Protein AF-A0A8T4LWP4-F1 (afdb_monomer)

Radius of gyration: 16.5 Å; Cα contacts (8 Å, |Δi|>4): 249; chains: 1; bounding box: 46×39×42 Å

Nearest PDB structures (foldseek):
  3b55-assembly1_A  TM=4.434E-01  e=1.994E-02  Bacillus cereus ATCC 14579
  7t85-assembly1_A  TM=3.001E-01  e=2.027E+00  Escherichia coli str. K-12 substr. MG1655
  3nxs-assembly1_A-2  TM=3.191E-01  e=4.107E+00  Mycolicibacterium smegmatis MC2 155

Mean predicted aligned error: 7.92 Å

pLDDT: mean 80.03, std 15.28, range [30.83, 98.31]

Sequence (169 aa):
MAKDENFNMCLEIPEEFQNLEPDKILSHAKEADTSGLISKEYIKLLKDIPRNIKVFFIAPNFIKNQEDVENGLANNILKILDDKKTFVILGNIHASKTPINLGNFKIITAGTILNQELKNKLFSINISPKKGKFYNFGVKEIKDSDDINFNKGFDYVLRIDRVSPCSLL

Structure (mmCIF, N/CA/C/O backbone):
data_AF-A0A8T4LWP4-F1
#
_entry.id   AF-A0A8T4LWP4-F1
#
loop_
_atom_site.group_PDB
_atom_site.id
_atom_site.type_symbol
_atom_site.label_atom_id
_atom_site.label_alt_id
_atom_site.label_comp_id
_atom_site.label_asym_id
_atom_site.label_entity_id
_atom_site.label_seq_id
_atom_site.pdbx_PDB_ins_code
_atom_site.Cartn_x
_atom_site.Cartn_y
_atom_site.Cartn_z
_atom_site.occupancy
_atom_site.B_iso_or_equiv
_atom_site.auth_seq_id
_atom_site.auth_comp_id
_atom_site.auth_asym_id
_atom_site.auth_atom_id
_atom_site.pdbx_PDB_model_num
ATOM 1 N N . MET A 1 1 ? -24.162 -1.259 0.513 1.00 48.50 1 MET A N 1
ATOM 2 C CA . MET A 1 1 ? -23.487 -1.937 1.639 1.00 48.50 1 MET A CA 1
ATOM 3 C C . MET A 1 1 ? -22.163 -1.266 1.979 1.00 48.50 1 MET A C 1
ATOM 5 O O . MET A 1 1 ? -22.160 -0.564 2.969 1.00 48.50 1 MET A O 1
ATOM 9 N N . ALA A 1 2 ? -21.084 -1.339 1.183 1.00 54.34 2 ALA A N 1
ATOM 10 C CA . ALA A 1 2 ? -19.828 -0.648 1.557 1.00 54.34 2 ALA A CA 1
ATOM 11 C C . ALA A 1 2 ? -19.902 0.899 1.544 1.00 54.34 2 ALA A C 1
ATOM 13 O O . ALA A 1 2 ? -19.166 1.549 2.274 1.00 54.34 2 ALA A O 1
ATOM 14 N N . LYS A 1 3 ? -20.797 1.497 0.739 1.00 52.44 3 LYS A N 1
ATOM 15 C CA . LYS A 1 3 ? -20.977 2.963 0.652 1.00 52.44 3 LYS A CA 1
ATOM 16 C C . LYS A 1 3 ? -21.528 3.599 1.937 1.00 52.44 3 LYS A C 1
ATOM 18 O O . LYS A 1 3 ? -21.373 4.800 2.126 1.00 52.44 3 LYS A O 1
ATOM 23 N N . ASP A 1 4 ? -22.137 2.787 2.795 1.00 62.31 4 ASP A N 1
ATOM 24 C CA . ASP A 1 4 ? -22.804 3.224 4.022 1.00 62.31 4 ASP A CA 1
ATOM 25 C C . ASP A 1 4 ? -21.914 3.007 5.264 1.00 62.31 4 ASP A C 1
ATOM 27 O O . ASP A 1 4 ? -22.243 3.468 6.354 1.00 62.31 4 ASP A O 1
ATOM 31 N N . GLU A 1 5 ? -20.768 2.325 5.113 1.00 69.06 5 GLU A N 1
ATOM 32 C CA . GLU A 1 5 ? -19.797 2.139 6.194 1.00 69.06 5 GLU A CA 1
ATOM 33 C C . GLU A 1 5 ? -18.872 3.359 6.327 1.00 69.06 5 GLU A C 1
ATOM 35 O O . GLU A 1 5 ? -18.408 3.937 5.345 1.00 69.06 5 GLU A O 1
ATOM 40 N N . ASN A 1 6 ? -18.588 3.751 7.570 1.00 82.50 6 ASN A N 1
ATOM 41 C CA . ASN A 1 6 ? -17.633 4.805 7.902 1.00 82.50 6 ASN A CA 1
ATOM 42 C C . ASN A 1 6 ? -16.248 4.179 8.099 1.00 82.50 6 ASN A C 1
ATOM 44 O O . ASN A 1 6 ? -16.019 3.477 9.085 1.00 82.50 6 ASN A O 1
ATOM 48 N N . PHE A 1 7 ? -15.339 4.421 7.160 1.00 89.50 7 PHE A N 1
ATOM 49 C CA . PHE A 1 7 ? -13.968 3.925 7.208 1.00 89.50 7 PHE A CA 1
ATOM 50 C C . PHE A 1 7 ? -12.982 4.993 6.730 1.00 89.50 7 PHE A C 1
ATOM 52 O O . PHE A 1 7 ? -13.357 5.961 6.063 1.00 89.50 7 PHE A O 1
ATOM 59 N N . ASN A 1 8 ? -11.713 4.798 7.071 1.00 91.06 8 ASN A N 1
ATOM 60 C CA . ASN A 1 8 ? -10.608 5.605 6.570 1.00 91.06 8 ASN A CA 1
ATOM 61 C C . ASN A 1 8 ? -10.005 4.919 5.336 1.00 91.06 8 ASN A C 1
ATOM 63 O O . ASN A 1 8 ? -9.863 3.695 5.311 1.00 91.06 8 ASN A O 1
ATOM 67 N N . MET A 1 9 ? -9.653 5.688 4.310 1.00 90.94 9 MET A N 1
ATOM 68 C CA . MET A 1 9 ? -8.911 5.201 3.147 1.00 90.94 9 MET A CA 1
ATOM 69 C C . MET A 1 9 ? -7.556 5.899 3.079 1.00 90.94 9 MET A C 1
ATOM 71 O O . MET A 1 9 ? -7.493 7.120 3.146 1.00 90.94 9 MET A O 1
ATOM 75 N N . CYS A 1 10 ? -6.485 5.141 2.896 1.00 91.31 10 CYS A N 1
ATOM 76 C CA . CYS A 1 10 ? -5.133 5.654 2.742 1.00 91.31 10 CYS A CA 1
ATOM 77 C C . CYS A 1 10 ? -4.617 5.353 1.335 1.00 91.31 10 CYS A C 1
ATOM 79 O O . CYS A 1 10 ? -4.704 4.212 0.872 1.00 91.31 10 CYS A O 1
ATOM 81 N N . LEU A 1 11 ? -4.063 6.369 0.677 1.00 86.94 11 LEU A N 1
ATOM 82 C CA . LEU A 1 11 ? -3.486 6.274 -0.660 1.00 86.94 11 LEU A CA 1
ATOM 83 C C . LEU A 1 11 ? -2.023 6.714 -0.637 1.00 86.94 11 LEU A C 1
ATOM 85 O O . LEU A 1 11 ? -1.669 7.710 -0.004 1.00 86.94 11 LEU A O 1
ATOM 89 N N . GLU A 1 12 ? -1.182 5.991 -1.369 1.00 84.88 12 GLU A N 1
ATOM 90 C CA . GLU A 1 12 ? 0.219 6.341 -1.609 1.00 84.88 12 GLU A CA 1
ATOM 91 C C . GLU A 1 12 ? 0.333 7.524 -2.591 1.00 84.88 12 GLU A C 1
ATOM 93 O O . GLU A 1 12 ? 0.675 7.368 -3.758 1.00 84.88 12 GLU A O 1
ATOM 98 N N . ILE A 1 13 ? -0.029 8.718 -2.121 1.00 78.50 13 ILE A N 1
ATOM 99 C CA . ILE A 1 13 ? 0.099 9.988 -2.844 1.00 78.50 13 ILE A CA 1
ATOM 100 C C . ILE A 1 13 ? 0.986 10.921 -1.998 1.00 78.50 13 ILE A C 1
ATOM 102 O O . ILE A 1 13 ? 0.804 10.943 -0.777 1.00 78.50 13 ILE A O 1
ATOM 106 N N . PRO A 1 14 ? 1.941 11.662 -2.596 1.00 73.50 14 PRO A N 1
ATOM 107 C CA . PRO A 1 14 ? 2.753 12.649 -1.875 1.00 73.50 14 PRO A CA 1
ATOM 108 C C . PRO A 1 14 ? 1.930 13.770 -1.223 1.00 73.50 14 PRO A C 1
ATOM 110 O O . PRO A 1 14 ? 0.889 14.182 -1.747 1.00 73.50 14 PRO A O 1
ATOM 113 N N . GLU A 1 15 ? 2.399 14.282 -0.081 1.00 67.75 15 GLU A N 1
ATOM 114 C CA . GLU A 1 15 ? 1.681 15.300 0.703 1.00 67.75 15 GLU A CA 1
ATOM 115 C C . GLU A 1 15 ? 1.507 16.616 -0.065 1.00 67.75 15 GLU A C 1
ATOM 117 O O . GLU A 1 15 ? 0.518 17.319 0.144 1.00 67.75 15 GLU A O 1
ATOM 122 N N . GLU A 1 16 ? 2.391 16.935 -1.021 1.00 71.69 16 GLU A N 1
ATOM 123 C CA . GLU A 1 16 ? 2.244 18.136 -1.856 1.00 71.69 16 GLU A CA 1
ATOM 124 C C . GLU A 1 16 ? 0.912 18.178 -2.631 1.00 71.69 16 GLU A C 1
ATOM 126 O O . GLU A 1 16 ? 0.424 19.259 -2.969 1.00 71.69 16 GLU A O 1
ATOM 131 N N . PHE A 1 17 ? 0.275 17.022 -2.854 1.00 74.38 17 PHE A N 1
ATOM 132 C CA . PHE A 1 17 ? -1.021 16.923 -3.520 1.00 74.38 17 PHE A CA 1
ATOM 133 C C . PHE A 1 17 ? -2.213 16.974 -2.550 1.00 74.38 17 PHE A C 1
ATOM 135 O O . PHE A 1 17 ? -3.355 17.041 -3.003 1.00 74.38 17 PHE A O 1
ATOM 142 N N . GLN A 1 18 ? -1.991 16.974 -1.228 1.00 68.75 18 GLN A N 1
ATOM 143 C CA . GLN A 1 18 ? -3.050 16.883 -0.209 1.00 68.75 18 GLN A CA 1
ATOM 144 C C . GLN A 1 18 ? -4.006 18.080 -0.202 1.00 68.75 18 GLN A C 1
ATOM 146 O O . GLN A 1 18 ? -5.184 17.926 0.114 1.00 68.75 18 GLN A O 1
ATOM 151 N N . ASN A 1 19 ? -3.519 19.263 -0.581 1.00 72.25 19 ASN A N 1
ATOM 152 C CA . ASN A 1 19 ? -4.318 20.493 -0.617 1.00 72.25 19 ASN A CA 1
ATOM 153 C C . ASN A 1 19 ? -4.904 20.795 -2.004 1.00 72.25 19 ASN A C 1
ATOM 155 O O . ASN A 1 19 ? -5.459 21.873 -2.228 1.00 72.25 19 ASN A O 1
ATOM 159 N N . LEU A 1 20 ? -4.755 19.872 -2.956 1.00 74.56 20 LEU A N 1
ATOM 160 C CA . LEU A 1 20 ? -5.250 20.045 -4.310 1.00 74.56 20 LEU A CA 1
ATOM 161 C C . LEU A 1 20 ? -6.598 19.353 -4.483 1.00 74.56 20 LEU A C 1
ATOM 163 O O . LEU A 1 20 ? -6.796 18.204 -4.100 1.00 74.56 20 LEU A O 1
ATOM 167 N N . GLU A 1 21 ? -7.512 20.048 -5.153 1.00 76.06 21 GLU A N 1
ATOM 168 C CA . GLU A 1 21 ? -8.711 19.420 -5.702 1.00 76.06 21 GLU A CA 1
ATOM 169 C C . GLU A 1 21 ? -8.316 18.255 -6.627 1.00 76.06 21 GLU A C 1
ATOM 171 O O . GLU A 1 21 ? -7.341 18.404 -7.373 1.00 76.06 21 GLU A O 1
ATOM 176 N N . PRO A 1 22 ? -9.072 17.140 -6.677 1.00 72.62 22 PRO A N 1
ATOM 177 C CA . PRO A 1 22 ? -8.717 15.970 -7.487 1.00 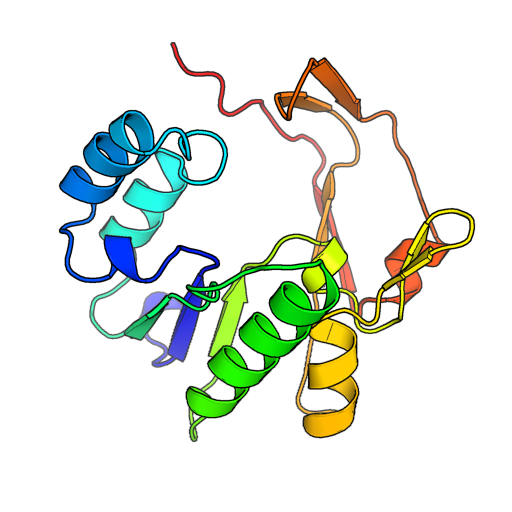72.62 22 PRO A CA 1
ATOM 178 C C . PRO A 1 22 ? -8.358 16.295 -8.947 1.00 72.62 22 PRO A C 1
ATOM 180 O O . PRO A 1 22 ? -7.429 15.722 -9.508 1.00 72.62 22 PRO A O 1
ATOM 183 N N . ASP A 1 23 ? -9.034 17.270 -9.560 1.00 72.94 23 ASP A N 1
ATOM 184 C CA . ASP A 1 23 ? -8.745 17.703 -10.936 1.00 72.94 23 ASP A CA 1
ATOM 185 C C . ASP A 1 23 ? -7.416 18.449 -11.097 1.00 72.94 23 ASP A C 1
ATOM 187 O O . ASP A 1 23 ? -6.806 18.412 -12.166 1.00 72.94 23 ASP A O 1
ATOM 191 N N . LYS A 1 24 ? -6.942 19.096 -10.030 1.00 79.06 24 LYS A N 1
ATOM 192 C CA . LYS A 1 24 ? -5.648 19.783 -9.988 1.00 79.06 24 LYS A CA 1
ATOM 193 C C . LYS A 1 24 ? -4.500 18.826 -9.682 1.00 79.06 24 LYS A C 1
ATOM 195 O O . LYS A 1 24 ? -3.372 19.122 -10.064 1.00 79.06 24 LYS A O 1
ATOM 200 N N . ILE A 1 25 ? -4.768 17.681 -9.049 1.00 76.38 25 ILE A N 1
ATOM 201 C CA . ILE A 1 25 ? -3.739 16.671 -8.765 1.00 76.38 25 ILE A CA 1
ATOM 202 C C . ILE A 1 25 ? -3.110 16.179 -10.078 1.00 76.38 25 ILE A C 1
ATOM 204 O O . ILE A 1 25 ? -1.891 16.114 -10.181 1.00 76.38 25 ILE A O 1
ATOM 208 N N . LEU A 1 26 ? -3.910 15.901 -11.117 1.00 71.62 26 LEU A N 1
ATOM 209 C CA . LEU A 1 26 ? -3.377 15.378 -12.383 1.00 71.62 26 LEU A CA 1
ATOM 210 C C . LEU A 1 26 ? -2.524 16.402 -13.147 1.00 71.62 26 LEU A C 1
ATOM 212 O O . LEU A 1 26 ? -1.564 16.016 -13.811 1.00 71.62 26 LEU A O 1
ATOM 216 N N . SER A 1 27 ? -2.873 17.691 -13.091 1.00 72.56 27 SER A N 1
ATOM 217 C CA . SER A 1 27 ? -2.060 18.735 -13.726 1.00 72.56 27 SER A CA 1
ATOM 218 C C . SER A 1 27 ? -0.732 18.914 -12.992 1.00 72.56 27 SER A C 1
ATOM 220 O O . SER A 1 27 ? 0.312 18.885 -13.635 1.00 72.56 27 SER A O 1
ATOM 222 N N . HIS A 1 28 ? -0.759 18.971 -11.657 1.00 73.31 28 HIS A N 1
ATOM 223 C CA . HIS A 1 28 ? 0.456 19.094 -10.848 1.00 73.31 28 HIS A CA 1
ATOM 224 C 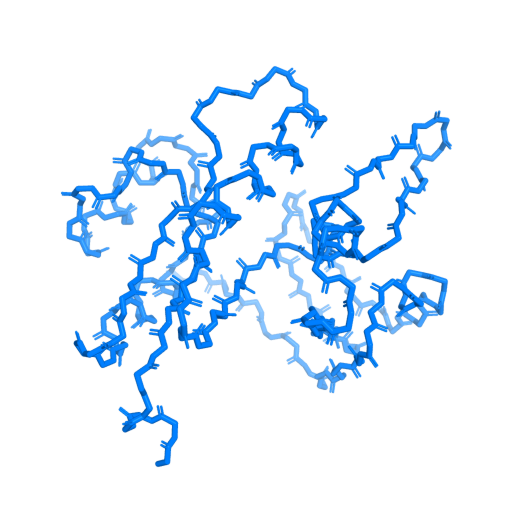C . HIS A 1 28 ? 1.349 17.851 -10.959 1.00 73.31 28 HIS A C 1
ATOM 226 O O . HIS A 1 28 ? 2.562 17.982 -11.040 1.00 73.31 28 HIS A O 1
ATOM 232 N N . ALA A 1 29 ? 0.776 16.645 -11.042 1.00 69.12 29 ALA A N 1
ATOM 233 C CA . ALA A 1 29 ? 1.548 15.410 -11.211 1.00 69.12 29 ALA A CA 1
ATOM 234 C C . ALA A 1 29 ? 2.328 15.372 -12.537 1.00 69.12 29 ALA A C 1
ATOM 236 O O . ALA A 1 29 ? 3.408 14.789 -12.616 1.00 69.12 29 ALA A O 1
ATOM 237 N N . LYS A 1 30 ? 1.791 15.995 -13.596 1.00 68.75 30 LYS A N 1
ATOM 238 C CA . LYS A 1 30 ? 2.506 16.146 -14.873 1.00 68.75 30 LYS A CA 1
ATOM 239 C C . LYS A 1 30 ? 3.657 17.137 -14.761 1.00 68.75 30 LYS A C 1
ATOM 241 O O . LYS A 1 30 ? 4.721 16.878 -15.305 1.00 68.75 30 LYS A O 1
ATOM 246 N N . GLU A 1 31 ? 3.438 18.252 -14.073 1.00 62.97 31 GLU A N 1
ATOM 247 C CA . GLU A 1 31 ? 4.462 19.279 -13.853 1.00 62.97 31 GLU A CA 1
ATOM 248 C C . GLU A 1 31 ? 5.593 18.780 -12.942 1.00 62.97 31 GLU A C 1
ATOM 250 O O . GLU A 1 31 ? 6.753 19.111 -13.170 1.00 62.97 31 GLU A O 1
ATOM 255 N N . ALA A 1 32 ? 5.268 17.937 -11.959 1.00 58.12 32 ALA A N 1
ATOM 256 C CA . ALA A 1 32 ? 6.213 17.331 -11.023 1.00 58.12 32 ALA A CA 1
ATOM 257 C C . ALA A 1 32 ? 6.919 16.066 -11.559 1.00 58.12 32 ALA A C 1
ATOM 259 O O . ALA A 1 32 ? 7.685 15.448 -10.827 1.00 58.12 32 ALA A O 1
ATOM 260 N N . ASP A 1 33 ? 6.647 15.655 -12.804 1.00 61.12 33 ASP A N 1
ATOM 261 C CA . ASP A 1 33 ? 7.151 14.412 -13.417 1.00 61.12 33 ASP A CA 1
ATOM 262 C C . ASP A 1 33 ? 6.844 13.129 -12.606 1.00 61.12 33 ASP A C 1
ATOM 264 O O . ASP A 1 33 ? 7.557 12.129 -12.646 1.00 61.12 33 ASP A O 1
ATOM 268 N N . THR A 1 34 ? 5.723 13.125 -11.876 1.00 60.53 34 THR A N 1
ATOM 269 C CA . THR A 1 34 ? 5.228 11.974 -11.095 1.00 60.53 34 THR A CA 1
ATOM 270 C C . THR A 1 34 ? 4.058 11.262 -11.775 1.00 60.53 34 THR A C 1
ATOM 272 O O . THR A 1 34 ? 3.404 10.404 -11.183 1.00 60.53 34 THR A O 1
ATOM 275 N N . SER A 1 35 ? 3.787 11.582 -13.044 1.00 53.19 35 SER A N 1
ATOM 276 C CA . SER A 1 35 ? 2.617 11.109 -13.803 1.00 53.19 35 SER A CA 1
ATOM 277 C C . SER A 1 35 ? 2.443 9.581 -13.867 1.00 53.19 35 SER A C 1
ATOM 279 O O . SER A 1 35 ? 1.325 9.104 -14.051 1.00 53.19 35 SER A O 1
ATOM 281 N N . GLY A 1 36 ? 3.512 8.801 -13.671 1.00 56.16 36 GLY A N 1
ATOM 282 C CA . GLY A 1 36 ? 3.444 7.339 -13.564 1.00 56.16 36 GLY A CA 1
ATOM 283 C C . GLY A 1 36 ? 2.832 6.815 -12.255 1.00 56.16 36 GLY A C 1
ATOM 284 O O . GLY A 1 36 ? 2.436 5.653 -12.200 1.00 56.16 36 GLY A O 1
ATOM 285 N N . LEU A 1 37 ? 2.739 7.657 -11.221 1.00 58.75 37 LEU A N 1
ATOM 286 C CA . LEU A 1 37 ? 2.238 7.320 -9.882 1.00 58.75 3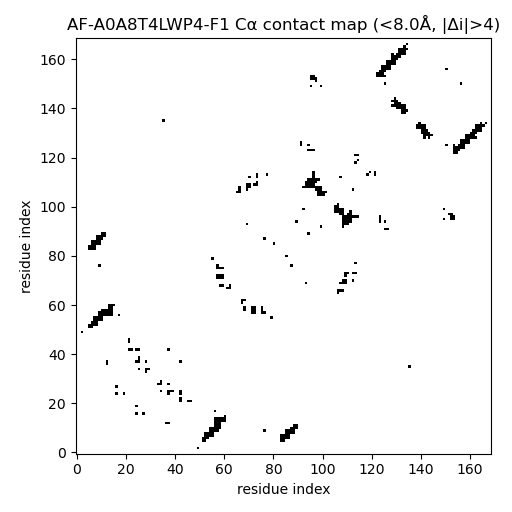7 LEU A CA 1
ATOM 287 C C . LEU A 1 37 ? 0.787 7.775 -9.656 1.00 58.75 37 LEU A C 1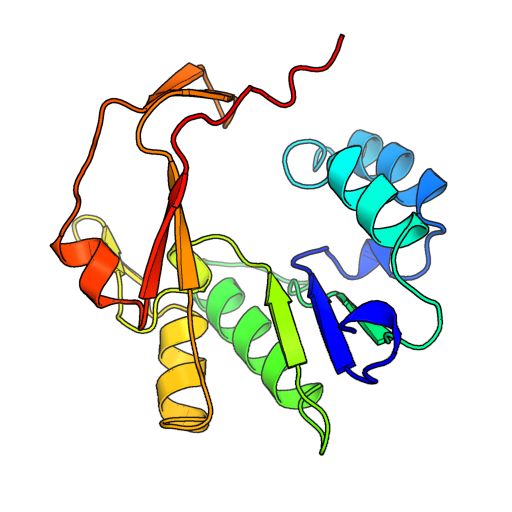
ATOM 289 O O . LEU A 1 37 ? 0.103 7.246 -8.785 1.00 58.75 37 LEU A O 1
ATOM 293 N N . ILE A 1 38 ? 0.298 8.734 -10.450 1.00 68.69 38 ILE A N 1
ATOM 294 C CA . ILE A 1 38 ? -1.043 9.315 -10.317 1.00 68.69 38 ILE A CA 1
ATOM 295 C C . ILE A 1 38 ? -1.781 9.193 -11.653 1.00 68.69 38 ILE A C 1
ATOM 297 O O . ILE A 1 38 ? -1.422 9.833 -12.640 1.00 68.69 38 ILE A O 1
ATOM 301 N N . SER A 1 39 ? -2.858 8.404 -11.677 1.00 68.00 39 SER A N 1
ATOM 302 C CA . SER A 1 39 ? -3.637 8.133 -12.891 1.00 68.00 39 SER A CA 1
ATOM 303 C C . SER A 1 39 ? -5.022 8.794 -12.893 1.00 68.00 39 SER A C 1
ATOM 305 O O . SER A 1 39 ? -5.540 9.231 -11.863 1.00 68.00 39 SER A O 1
ATOM 307 N N . LYS A 1 40 ? -5.677 8.828 -14.063 1.00 69.38 40 LYS A N 1
ATOM 308 C CA . LYS A 1 40 ? -7.077 9.284 -14.180 1.00 69.38 40 LYS A CA 1
ATOM 309 C C . LYS A 1 40 ? -8.021 8.433 -13.324 1.00 69.38 40 LYS A C 1
ATOM 311 O O . LYS A 1 40 ? -9.005 8.953 -12.806 1.00 69.38 40 LYS A O 1
ATOM 316 N N . GLU A 1 41 ? -7.726 7.146 -13.157 1.00 70.50 41 GLU A N 1
ATOM 317 C CA . GLU A 1 41 ? -8.487 6.229 -12.307 1.00 70.50 41 GLU A CA 1
ATOM 318 C C . GLU A 1 41 ? -8.349 6.585 -10.825 1.00 70.50 41 GLU A C 1
ATOM 320 O O . GLU A 1 41 ? -9.350 6.534 -10.117 1.00 70.50 41 GLU A O 1
ATOM 325 N N . TYR A 1 42 ? -7.166 7.023 -10.375 1.00 71.62 42 TYR A N 1
ATOM 326 C CA . TYR A 1 42 ? -6.985 7.575 -9.027 1.00 71.62 42 TYR A CA 1
ATOM 327 C C . TYR A 1 42 ? -7.855 8.817 -8.811 1.00 71.62 42 TYR A C 1
ATOM 329 O O . TYR A 1 42 ? -8.569 8.905 -7.814 1.00 71.62 42 TYR A O 1
ATOM 337 N N . ILE A 1 43 ? -7.874 9.747 -9.772 1.00 75.06 43 ILE A N 1
ATOM 338 C CA . ILE A 1 43 ? -8.719 10.950 -9.685 1.00 75.06 43 ILE A CA 1
ATOM 339 C C . ILE A 1 43 ? -10.203 10.588 -9.680 1.00 75.06 43 ILE A C 1
ATOM 341 O O . ILE A 1 43 ? -10.978 11.131 -8.895 1.00 75.06 43 ILE A O 1
ATOM 345 N N . LYS A 1 44 ? -10.608 9.648 -10.537 1.00 77.50 44 LYS A N 1
ATOM 346 C CA . LYS A 1 44 ? -11.984 9.156 -10.577 1.00 77.50 44 LYS A CA 1
ATOM 347 C C . LYS A 1 44 ? -12.377 8.503 -9.253 1.00 77.50 44 LYS A C 1
ATOM 349 O O . LYS A 1 44 ? -13.444 8.808 -8.738 1.00 77.50 44 LYS A O 1
ATOM 354 N N . LEU A 1 45 ? -11.511 7.665 -8.682 1.00 79.12 45 LEU A N 1
ATOM 355 C CA . LEU A 1 45 ? -11.726 7.067 -7.368 1.00 79.12 45 LEU A CA 1
ATOM 356 C C . LEU A 1 45 ? -11.939 8.155 -6.307 1.00 79.12 45 LEU A C 1
ATOM 358 O O . LEU A 1 45 ? -12.940 8.108 -5.603 1.00 79.12 45 LEU A O 1
ATOM 362 N N . LEU A 1 46 ? -11.065 9.164 -6.241 1.00 79.06 46 LEU A N 1
ATOM 363 C CA . LEU A 1 46 ? -11.200 10.279 -5.295 1.00 79.06 46 LEU A CA 1
ATOM 364 C C . LEU A 1 46 ? -12.526 11.041 -5.445 1.00 79.06 46 LEU A C 1
ATOM 366 O O . LEU A 1 46 ? -13.103 11.457 -4.445 1.00 79.06 46 LEU A O 1
ATOM 370 N N . LYS A 1 47 ? -13.024 11.203 -6.676 1.00 80.06 47 LYS A N 1
ATOM 371 C CA . LYS A 1 47 ? -14.318 11.848 -6.958 1.00 80.06 47 LYS A CA 1
ATOM 372 C C . LYS A 1 47 ? -15.521 10.986 -6.588 1.00 80.06 47 LYS A C 1
ATOM 374 O O . LYS A 1 47 ? -16.528 11.511 -6.120 1.00 80.06 47 LYS A O 1
ATOM 379 N N . ASP A 1 48 ? -15.419 9.686 -6.839 1.00 83.56 48 ASP A N 1
ATOM 380 C CA . ASP A 1 48 ? -16.514 8.732 -6.671 1.00 83.56 48 ASP A CA 1
ATOM 381 C C . ASP A 1 48 ? -16.616 8.209 -5.226 1.00 83.56 48 ASP A C 1
ATOM 383 O O . ASP A 1 48 ? -17.635 7.611 -4.860 1.00 83.56 48 ASP A O 1
ATOM 387 N N . ILE A 1 49 ? -15.582 8.419 -4.397 1.00 81.62 49 ILE A N 1
ATOM 388 C CA . ILE A 1 49 ? -15.588 8.055 -2.979 1.00 81.62 49 ILE A CA 1
ATOM 389 C C . ILE A 1 49 ? -16.678 8.853 -2.234 1.00 81.62 49 ILE A C 1
ATOM 391 O O . ILE A 1 49 ? -16.702 10.086 -2.278 1.00 81.62 49 ILE A O 1
ATOM 395 N N . PRO A 1 50 ? -17.583 8.165 -1.514 1.00 81.94 50 PRO A N 1
ATOM 396 C CA . PRO A 1 50 ? -18.550 8.807 -0.629 1.00 81.94 50 PRO A CA 1
ATOM 397 C C . PRO A 1 50 ? -17.910 9.785 0.371 1.00 81.94 50 PRO A C 1
ATOM 399 O O . PRO A 1 50 ? -16.907 9.472 1.004 1.00 81.94 50 PRO A O 1
ATOM 402 N N . ARG A 1 51 ? -18.539 10.952 0.583 1.00 80.56 51 ARG A N 1
ATOM 403 C CA . ARG A 1 51 ? -18.019 12.029 1.459 1.00 80.56 51 ARG A CA 1
ATOM 404 C C . ARG A 1 51 ? -17.825 11.631 2.928 1.00 80.56 51 ARG A C 1
ATOM 406 O O . ARG A 1 51 ? -17.130 12.325 3.659 1.00 80.56 51 ARG A O 1
ATOM 413 N N . ASN A 1 52 ? -18.475 10.561 3.378 1.00 81.00 52 ASN A N 1
ATOM 414 C CA . ASN A 1 52 ? -18.326 10.009 4.726 1.00 81.00 52 ASN A CA 1
ATOM 415 C C . ASN A 1 52 ? -17.033 9.200 4.912 1.00 81.00 52 ASN A C 1
ATOM 417 O O . ASN A 1 52 ? -16.687 8.893 6.050 1.00 81.00 52 ASN A O 1
ATOM 421 N N . ILE A 1 53 ? -16.327 8.855 3.832 1.00 84.31 53 ILE A N 1
ATOM 422 C CA . ILE A 1 53 ? -15.024 8.193 3.886 1.00 84.31 53 ILE A CA 1
ATOM 423 C C . ILE A 1 53 ? -13.947 9.267 3.933 1.00 84.31 53 ILE A C 1
ATOM 425 O O . ILE A 1 53 ? -13.856 10.121 3.049 1.00 84.31 53 ILE A O 1
ATOM 429 N N . LYS A 1 54 ? -13.106 9.213 4.965 1.00 86.19 54 LYS A N 1
ATOM 430 C CA . LYS A 1 54 ? -11.970 10.124 5.081 1.00 86.19 54 LYS A CA 1
ATOM 431 C C . LYS A 1 54 ? -10.787 9.543 4.319 1.00 86.19 54 LYS A C 1
ATOM 433 O O . LYS A 1 54 ? -10.349 8.433 4.617 1.00 86.19 54 LYS A O 1
ATOM 438 N N . VAL A 1 55 ? -10.282 10.293 3.345 1.00 85.69 55 VAL A N 1
ATOM 439 C CA . VAL A 1 55 ? -9.105 9.910 2.561 1.00 85.69 55 VAL A CA 1
ATOM 440 C C . VAL A 1 55 ? -7.864 10.575 3.149 1.00 85.69 55 VAL A C 1
ATOM 442 O O . VAL A 1 55 ? -7.876 11.768 3.445 1.00 85.69 55 VAL A O 1
ATOM 445 N N . PHE A 1 56 ? -6.801 9.798 3.314 1.00 87.56 56 PHE A N 1
ATOM 446 C CA . PHE A 1 56 ? -5.501 10.235 3.797 1.00 87.56 56 PHE A CA 1
ATOM 447 C C . PHE A 1 56 ? -4.426 9.896 2.772 1.00 87.56 56 PHE A C 1
ATOM 449 O O . PHE A 1 56 ? -4.437 8.819 2.172 1.00 87.56 56 PHE A O 1
ATOM 456 N N . PHE A 1 57 ? -3.478 10.804 2.597 1.00 87.44 57 PHE A N 1
ATOM 457 C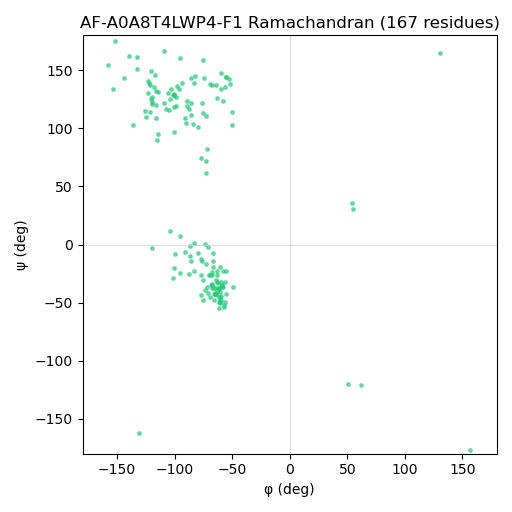 CA . PHE A 1 57 ? -2.304 10.588 1.763 1.00 87.44 57 PHE A CA 1
ATOM 458 C C . PHE A 1 57 ? -1.134 10.234 2.672 1.00 87.44 57 PHE A C 1
ATOM 460 O O . PHE A 1 57 ? -0.933 10.879 3.699 1.00 87.44 57 PHE A O 1
ATOM 467 N N . ILE A 1 58 ? -0.445 9.138 2.360 1.00 89.44 58 ILE A N 1
ATOM 468 C CA . ILE A 1 58 ? 0.491 8.502 3.299 1.00 89.44 58 ILE A CA 1
ATOM 469 C C . ILE A 1 58 ? 1.930 8.435 2.797 1.00 89.44 58 ILE A C 1
ATOM 471 O O . ILE A 1 58 ? 2.792 7.985 3.555 1.00 89.44 58 ILE A O 1
ATOM 475 N N . ALA A 1 59 ? 2.214 8.877 1.570 1.00 87.25 59 ALA A N 1
ATOM 476 C CA . ALA A 1 59 ? 3.580 8.846 1.063 1.00 87.25 59 ALA A CA 1
ATOM 477 C C . ALA A 1 59 ? 4.466 9.848 1.8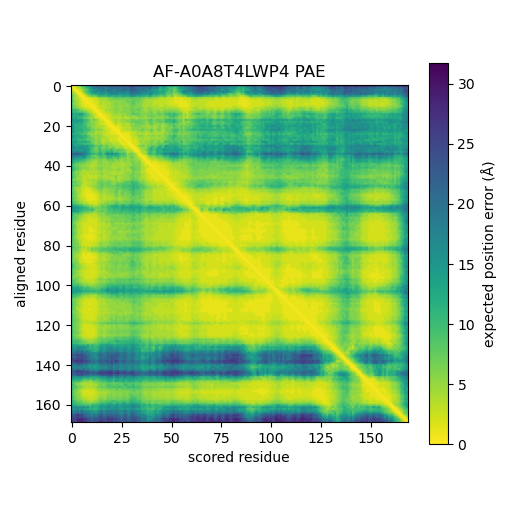38 1.00 87.25 59 ALA A C 1
ATOM 479 O O . ALA A 1 59 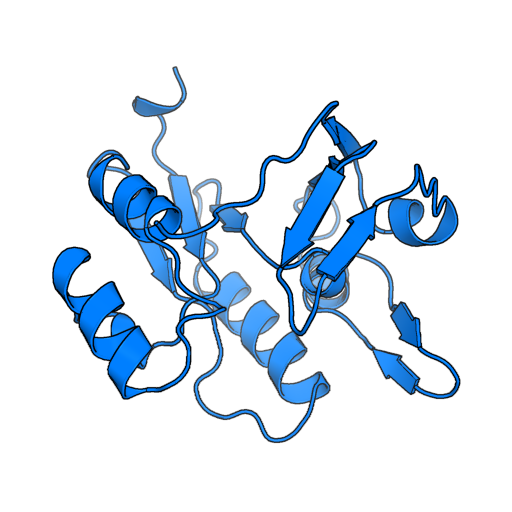? 4.018 10.953 2.145 1.00 87.25 59 ALA A O 1
ATOM 480 N N . PRO A 1 60 ? 5.703 9.474 2.205 1.00 85.38 60 PRO A N 1
ATOM 481 C CA . PRO A 1 60 ? 6.602 10.357 2.941 1.00 85.38 60 PRO A CA 1
ATOM 482 C C . PRO A 1 60 ? 7.190 11.463 2.052 1.00 85.38 60 PRO A C 1
ATOM 484 O O . PRO A 1 60 ? 7.561 11.217 0.910 1.00 85.38 60 PRO A O 1
ATOM 487 N N . ASN A 1 61 ? 7.356 12.667 2.610 1.00 74.25 61 ASN A N 1
ATOM 488 C CA . ASN A 1 61 ? 7.839 13.846 1.865 1.00 74.25 61 ASN A CA 1
ATOM 489 C C . ASN A 1 61 ? 9.345 13.862 1.598 1.00 74.25 61 ASN A C 1
ATOM 491 O O . ASN A 1 61 ? 9.809 14.512 0.668 1.00 74.25 61 ASN A O 1
ATOM 495 N N . PHE A 1 62 ? 10.129 13.199 2.448 1.00 71.62 62 PHE A N 1
ATOM 496 C CA . PHE A 1 62 ? 11.586 13.202 2.365 1.00 71.62 62 PHE A CA 1
ATOM 497 C C . PHE A 1 62 ? 12.081 11.768 2.286 1.00 71.62 62 PHE A C 1
ATOM 499 O O . PHE A 1 62 ? 12.020 11.029 3.266 1.00 71.62 62 PHE A O 1
ATOM 506 N N . ILE A 1 63 ? 12.581 11.392 1.113 1.00 78.00 63 ILE A N 1
ATOM 507 C CA . ILE A 1 63 ? 13.034 10.037 0.814 1.00 78.00 63 ILE A CA 1
ATOM 508 C C . ILE A 1 63 ? 14.505 10.114 0.416 1.00 78.00 63 ILE A C 1
ATOM 510 O O . ILE A 1 63 ? 14.832 10.699 -0.616 1.00 78.00 63 ILE A O 1
ATOM 514 N N . LYS A 1 64 ? 15.405 9.535 1.221 1.00 79.69 64 LYS A N 1
ATOM 515 C CA . LYS A 1 64 ? 16.822 9.394 0.837 1.00 79.69 64 LYS A CA 1
ATOM 516 C C . LYS A 1 64 ? 17.142 7.982 0.365 1.00 79.69 64 LYS A C 1
ATOM 518 O O . LYS A 1 64 ? 18.050 7.802 -0.441 1.00 79.69 64 LYS A O 1
ATOM 523 N N . ASN A 1 65 ? 16.422 6.984 0.870 1.00 87.06 65 ASN A N 1
ATOM 524 C CA . ASN A 1 65 ? 16.602 5.579 0.525 1.00 87.06 65 ASN A CA 1
ATOM 525 C C . ASN A 1 65 ? 15.283 4.794 0.684 1.00 87.06 65 ASN A C 1
ATOM 527 O O . ASN A 1 65 ? 14.284 5.333 1.153 1.00 87.06 65 ASN A O 1
ATOM 531 N N . GLN A 1 66 ? 15.290 3.512 0.304 1.00 87.75 66 GLN A N 1
ATOM 532 C CA . GLN A 1 66 ? 14.111 2.643 0.400 1.00 87.75 66 GLN A CA 1
ATOM 533 C C . GLN A 1 66 ? 13.619 2.457 1.842 1.00 87.75 66 GLN A C 1
ATOM 535 O O . GLN A 1 66 ? 12.419 2.393 2.072 1.00 87.75 66 GLN A O 1
ATOM 540 N N . GLU A 1 67 ? 14.522 2.364 2.816 1.00 91.50 67 GLU A N 1
ATOM 541 C CA . GLU A 1 67 ? 14.161 2.161 4.221 1.00 91.50 67 GLU A CA 1
ATOM 542 C C . GLU A 1 67 ? 13.378 3.359 4.784 1.00 91.50 67 GLU A C 1
ATOM 544 O O . GLU A 1 67 ? 12.395 3.170 5.501 1.00 91.50 67 GLU A O 1
ATOM 549 N N . ASP A 1 68 ? 13.740 4.584 4.390 1.00 91.62 68 ASP A N 1
ATOM 550 C CA . ASP A 1 68 ? 12.991 5.798 4.725 1.00 91.62 68 ASP A CA 1
ATOM 551 C C . ASP A 1 68 ? 11.565 5.756 4.154 1.00 91.62 68 ASP A C 1
ATOM 553 O O . ASP A 1 68 ? 10.623 6.177 4.828 1.00 91.62 68 ASP A O 1
ATOM 557 N N . VAL A 1 69 ? 11.389 5.215 2.937 1.00 91.19 69 VAL A N 1
ATOM 558 C CA . VAL A 1 69 ? 10.062 5.043 2.318 1.00 91.19 69 VAL A CA 1
ATOM 559 C C . VAL A 1 69 ? 9.203 4.112 3.163 1.00 91.19 69 VAL A C 1
ATOM 561 O O . VAL A 1 69 ? 8.106 4.487 3.574 1.00 91.19 69 VAL A O 1
ATOM 564 N N . GLU A 1 70 ? 9.704 2.909 3.447 1.00 95.50 70 GLU A N 1
ATOM 565 C CA . GLU A 1 70 ? 8.936 1.876 4.150 1.00 95.50 70 GLU A CA 1
ATOM 566 C C . GLU A 1 70 ? 8.580 2.310 5.580 1.00 95.50 70 GLU A C 1
ATOM 568 O O . GLU A 1 70 ? 7.432 2.162 6.010 1.00 95.50 70 GLU A O 1
ATOM 573 N N . ASN A 1 71 ? 9.533 2.919 6.297 1.00 95.56 71 ASN A N 1
ATOM 574 C CA . ASN A 1 71 ? 9.300 3.475 7.630 1.00 95.56 71 ASN A CA 1
ATOM 575 C C . ASN A 1 71 ? 8.316 4.649 7.594 1.00 95.56 71 ASN A C 1
ATOM 577 O O . ASN A 1 71 ? 7.433 4.746 8.447 1.00 95.56 71 ASN A O 1
ATOM 581 N N . GLY A 1 72 ? 8.454 5.547 6.617 1.00 94.50 72 GLY A N 1
ATOM 582 C CA . GLY A 1 72 ? 7.568 6.693 6.442 1.00 94.50 72 GLY A CA 1
ATOM 583 C C . GLY A 1 72 ? 6.120 6.271 6.199 1.00 94.50 72 GLY A C 1
ATOM 584 O O . GLY A 1 72 ? 5.224 6.726 6.912 1.00 94.50 72 GLY A O 1
ATOM 585 N N . LEU A 1 73 ? 5.905 5.340 5.264 1.00 94.88 73 LEU A N 1
ATOM 586 C CA . LEU A 1 73 ? 4.592 4.763 4.971 1.00 94.88 73 LEU A CA 1
ATOM 587 C C . LEU A 1 73 ? 3.973 4.121 6.218 1.00 94.88 73 LEU A C 1
ATOM 589 O O . LEU A 1 73 ? 2.845 4.455 6.586 1.00 94.88 73 LEU A O 1
ATOM 593 N N . ALA A 1 74 ? 4.712 3.235 6.895 1.00 96.94 74 ALA A N 1
ATOM 594 C CA . ALA A 1 74 ? 4.218 2.546 8.086 1.00 96.94 74 ALA A CA 1
ATOM 595 C C . ALA A 1 74 ? 3.839 3.535 9.199 1.00 96.94 74 ALA A C 1
ATOM 597 O O . ALA A 1 74 ? 2.734 3.466 9.738 1.00 96.94 74 ALA A O 1
ATOM 598 N N . ASN A 1 75 ? 4.709 4.504 9.495 1.00 96.12 75 ASN A N 1
ATOM 599 C CA . ASN A 1 75 ? 4.465 5.509 10.529 1.00 96.12 75 ASN A CA 1
ATOM 600 C C . ASN A 1 75 ? 3.258 6.395 10.210 1.00 96.12 75 ASN A C 1
ATOM 602 O O . ASN A 1 75 ? 2.472 6.708 11.105 1.00 96.12 75 ASN A O 1
ATOM 606 N N . ASN A 1 76 ? 3.093 6.801 8.952 1.00 94.56 76 ASN A N 1
ATOM 607 C CA . ASN A 1 76 ? 1.948 7.606 8.537 1.00 94.56 76 ASN A CA 1
ATOM 608 C C . ASN A 1 76 ? 0.639 6.824 8.675 1.00 94.56 76 ASN A C 1
ATOM 610 O O . ASN A 1 76 ? -0.330 7.360 9.206 1.00 94.56 76 ASN A O 1
ATOM 614 N N . ILE A 1 77 ? 0.626 5.544 8.289 1.00 95.50 77 ILE A N 1
ATOM 615 C CA . ILE A 1 77 ? -0.536 4.668 8.480 1.00 95.50 77 ILE A CA 1
ATOM 616 C C . ILE A 1 77 ? -0.861 4.521 9.970 1.00 95.50 77 ILE A C 1
ATOM 618 O O . ILE A 1 77 ? -2.007 4.735 10.353 1.00 95.50 77 ILE A O 1
ATOM 622 N N . LEU A 1 78 ? 0.128 4.219 10.819 1.00 96.38 78 LEU A N 1
ATOM 623 C CA . LEU A 1 78 ? -0.076 4.030 12.262 1.00 96.38 78 LEU A CA 1
ATOM 624 C C . LEU A 1 78 ? -0.661 5.272 12.951 1.00 96.38 78 LEU A C 1
ATOM 626 O O . LEU A 1 78 ? -1.492 5.128 13.842 1.00 96.38 78 LEU A O 1
ATOM 630 N N . LYS A 1 79 ? -0.287 6.484 12.516 1.00 94.56 79 LYS A N 1
ATOM 631 C CA . LYS A 1 79 ? -0.850 7.749 13.032 1.00 94.56 79 LYS A CA 1
ATOM 632 C C . LYS A 1 79 ? -2.325 7.960 12.678 1.00 94.56 79 LYS A C 1
ATOM 634 O O . LYS A 1 79 ? -2.992 8.748 13.342 1.00 94.56 79 LYS A O 1
ATOM 639 N N . ILE A 1 80 ? -2.808 7.324 11.611 1.00 93.06 80 ILE A N 1
ATOM 640 C CA . ILE A 1 80 ? -4.187 7.459 11.116 1.00 93.06 80 ILE A CA 1
ATOM 641 C C . ILE A 1 80 ? -5.124 6.462 11.796 1.00 93.06 80 ILE A C 1
ATOM 643 O O . ILE A 1 80 ? -6.328 6.712 11.858 1.00 93.06 80 ILE A O 1
ATOM 647 N N . LEU A 1 81 ? -4.591 5.337 12.280 1.00 93.06 81 LEU A N 1
ATOM 648 C CA . LEU A 1 81 ? -5.399 4.293 12.895 1.00 93.06 81 LEU A CA 1
ATOM 649 C C . LEU A 1 81 ? -6.179 4.847 14.090 1.00 93.06 81 LEU A C 1
ATOM 651 O O . LEU A 1 81 ? -5.613 5.385 15.040 1.00 93.06 81 LEU A O 1
ATOM 655 N N . ASP A 1 82 ? -7.491 4.677 14.020 1.00 87.88 82 ASP A N 1
ATOM 656 C CA . ASP A 1 82 ? -8.461 5.045 15.040 1.00 87.88 82 ASP A CA 1
ATOM 657 C C . ASP A 1 82 ? -9.403 3.851 15.294 1.00 87.88 82 ASP A C 1
ATOM 659 O O . ASP A 1 82 ? -9.102 2.708 14.937 1.00 87.88 82 ASP A O 1
ATOM 663 N N . ASP A 1 83 ? -10.557 4.102 15.911 1.00 86.19 83 ASP A N 1
ATOM 664 C CA . ASP A 1 83 ? -11.562 3.066 16.178 1.00 86.19 83 ASP A CA 1
ATOM 665 C C . ASP A 1 83 ? -12.294 2.575 14.910 1.00 86.19 83 ASP A C 1
ATOM 667 O O . ASP A 1 83 ? -13.148 1.684 14.984 1.00 86.19 83 ASP A O 1
ATOM 671 N N . LYS A 1 84 ? -11.997 3.138 13.731 1.00 87.94 84 LYS A N 1
ATOM 672 C CA . LYS A 1 84 ? -12.596 2.735 12.458 1.00 87.94 84 LYS A CA 1
ATOM 673 C C . LYS A 1 84 ? -11.716 1.737 11.719 1.00 87.94 84 LYS A C 1
ATOM 675 O O . LYS A 1 84 ? -10.500 1.643 11.882 1.00 87.94 84 LYS A O 1
ATOM 680 N N . LYS A 1 85 ? -12.346 1.024 10.785 1.00 91.44 85 LYS A N 1
ATOM 681 C CA . LYS A 1 85 ? -11.605 0.267 9.774 1.00 91.44 85 LYS A CA 1
ATOM 682 C C . LYS A 1 85 ? -10.811 1.246 8.906 1.00 91.44 85 LYS A C 1
ATOM 684 O O . LYS A 1 85 ? -11.349 2.263 8.470 1.00 91.44 85 LYS A O 1
ATOM 689 N N . THR A 1 86 ? -9.563 0.898 8.615 1.00 94.56 86 THR A N 1
ATOM 690 C CA . THR A 1 86 ? -8.699 1.653 7.702 1.00 94.56 86 THR A CA 1
ATOM 691 C C . THR A 1 86 ? -8.294 0.754 6.540 1.00 94.56 86 THR A C 1
ATOM 693 O O . THR A 1 86 ? -7.724 -0.314 6.750 1.00 94.56 86 THR A O 1
ATOM 696 N N . PHE A 1 87 ? -8.596 1.179 5.315 1.00 93.81 87 PHE A N 1
ATOM 697 C CA . PHE A 1 87 ? -8.173 0.515 4.085 1.00 93.81 87 PHE A CA 1
ATOM 698 C C . PHE A 1 87 ? -6.985 1.260 3.498 1.00 93.81 87 PHE A C 1
ATOM 700 O O . PHE A 1 87 ? -7.055 2.468 3.304 1.00 93.81 87 PHE A O 1
ATOM 707 N N . VAL A 1 88 ? -5.910 0.548 3.182 1.00 93.88 88 VAL A N 1
ATOM 708 C CA . VAL A 1 88 ? -4.690 1.143 2.630 1.00 93.88 88 VAL A CA 1
ATOM 709 C C . VAL A 1 88 ? -4.420 0.530 1.261 1.00 93.88 88 VAL A C 1
ATOM 711 O O . VAL A 1 88 ? -4.371 -0.693 1.136 1.00 93.88 88 VAL A O 1
ATOM 714 N N . ILE A 1 89 ? -4.250 1.371 0.241 1.00 90.12 89 ILE A N 1
ATOM 715 C CA . ILE A 1 89 ? -3.871 0.951 -1.111 1.00 90.12 89 ILE A CA 1
ATOM 716 C C . ILE A 1 89 ? -2.403 1.317 -1.326 1.00 90.12 89 ILE A C 1
ATOM 718 O O . ILE A 1 89 ? -2.055 2.497 -1.333 1.00 90.12 89 ILE A O 1
ATOM 722 N N . LEU A 1 90 ? -1.566 0.295 -1.500 1.00 89.94 90 LEU A N 1
ATOM 723 C CA . LEU A 1 90 ? -0.116 0.400 -1.674 1.00 89.94 90 LEU A CA 1
ATOM 724 C C . LEU A 1 90 ? 0.352 -0.455 -2.852 1.00 89.94 90 LEU A C 1
ATOM 726 O O . LEU A 1 90 ? -0.306 -1.437 -3.220 1.00 89.94 90 LEU A O 1
ATOM 730 N N . GLY A 1 91 ? 1.549 -0.154 -3.358 1.00 86.75 91 GLY A N 1
ATOM 731 C CA . GLY A 1 91 ? 2.316 -1.120 -4.142 1.00 86.75 91 GLY A CA 1
ATOM 732 C C . GLY A 1 91 ? 2.481 -2.456 -3.399 1.00 86.75 91 GLY A C 1
ATOM 733 O O . GLY A 1 91 ? 2.663 -2.502 -2.181 1.00 86.75 91 GLY A O 1
ATOM 734 N N . ASN A 1 92 ? 2.432 -3.569 -4.133 1.00 88.12 92 ASN A N 1
ATOM 735 C CA . ASN A 1 92 ? 2.507 -4.915 -3.556 1.00 88.12 92 ASN A CA 1
ATOM 736 C C . ASN A 1 92 ? 3.804 -5.160 -2.761 1.00 88.12 92 ASN A C 1
ATOM 738 O O . ASN A 1 92 ? 3.762 -5.828 -1.733 1.00 88.12 92 ASN A O 1
ATOM 742 N N . ILE A 1 93 ? 4.938 -4.595 -3.188 1.00 90.00 93 ILE A N 1
ATOM 743 C CA . ILE A 1 93 ? 6.202 -4.648 -2.433 1.00 90.00 93 ILE A CA 1
ATOM 744 C C . ILE A 1 93 ? 6.008 -4.047 -1.034 1.00 90.00 93 ILE A C 1
ATOM 746 O O . ILE A 1 93 ? 6.248 -4.734 -0.043 1.00 90.00 93 ILE A O 1
ATOM 750 N N . HIS A 1 94 ? 5.488 -2.820 -0.946 1.00 94.25 94 HIS A N 1
ATOM 751 C CA . HIS A 1 94 ? 5.237 -2.132 0.324 1.00 94.25 94 HIS A CA 1
ATOM 752 C C . HIS A 1 94 ? 4.221 -2.879 1.196 1.00 94.25 94 HIS A C 1
ATOM 754 O O . HIS A 1 94 ? 4.383 -2.955 2.409 1.00 94.25 94 HIS A O 1
ATOM 760 N N . ALA A 1 95 ? 3.188 -3.475 0.590 1.00 95.50 95 ALA A N 1
ATOM 761 C CA . ALA A 1 95 ? 2.113 -4.170 1.302 1.00 95.50 95 ALA A CA 1
ATOM 762 C C . ALA A 1 95 ? 2.489 -5.562 1.853 1.00 95.50 95 ALA A C 1
ATOM 764 O O . ALA A 1 95 ? 1.746 -6.107 2.673 1.00 95.50 95 ALA A O 1
ATOM 765 N N . SER A 1 96 ? 3.605 -6.155 1.414 1.00 95.75 96 SER A N 1
ATOM 766 C CA . SER A 1 96 ? 4.049 -7.473 1.887 1.00 95.75 96 SER A CA 1
ATOM 767 C C . SER A 1 96 ? 4.289 -7.463 3.399 1.00 95.75 96 SER A C 1
ATOM 769 O O . SER A 1 96 ? 4.970 -6.577 3.908 1.00 95.75 96 SER A O 1
ATOM 771 N N . LYS A 1 97 ? 3.789 -8.471 4.124 1.00 97.25 97 LYS A N 1
ATOM 772 C CA . LYS A 1 97 ? 4.027 -8.681 5.567 1.00 97.25 97 LYS A CA 1
ATOM 773 C C . LYS A 1 97 ? 5.378 -9.325 5.880 1.00 97.25 97 LYS A C 1
ATOM 775 O O . LYS A 1 97 ? 5.735 -9.481 7.049 1.00 97.25 97 LYS A O 1
ATOM 780 N N . THR A 1 98 ? 6.098 -9.751 4.848 1.00 95.19 98 THR A N 1
ATOM 781 C CA . THR A 1 98 ? 7.419 -10.367 4.963 1.00 95.19 98 THR A CA 1
ATOM 782 C C . THR A 1 98 ? 8.474 -9.517 4.262 1.00 95.19 98 THR A C 1
ATOM 784 O O . THR A 1 98 ? 8.181 -8.969 3.193 1.00 95.19 98 THR A O 1
ATOM 787 N N . PRO A 1 99 ? 9.712 -9.467 4.789 1.00 94.44 99 PRO A N 1
ATOM 788 C CA . PRO A 1 99 ? 10.818 -8.818 4.103 1.00 94.44 99 PRO A CA 1
ATOM 789 C C . PRO A 1 99 ? 11.033 -9.370 2.695 1.00 94.44 99 PRO A C 1
ATOM 791 O O . PRO A 1 99 ? 10.909 -10.577 2.471 1.00 94.44 99 PRO A O 1
ATOM 794 N N . ILE A 1 100 ? 11.419 -8.497 1.769 1.00 91.00 100 ILE A N 1
ATOM 795 C CA . ILE A 1 100 ? 11.690 -8.859 0.376 1.00 91.00 100 ILE A CA 1
ATOM 796 C C . ILE A 1 100 ? 13.198 -8.848 0.152 1.00 91.00 100 ILE A C 1
ATOM 798 O O . ILE A 1 100 ? 13.878 -7.884 0.496 1.00 91.00 100 ILE A O 1
ATOM 802 N N . ASN A 1 101 ? 13.720 -9.920 -0.442 1.00 88.31 101 ASN A N 1
ATOM 803 C CA . ASN A 1 101 ? 15.128 -10.018 -0.811 1.00 88.31 101 ASN A CA 1
ATOM 804 C C . ASN A 1 101 ? 15.283 -9.725 -2.308 1.00 88.31 101 ASN A C 1
ATOM 806 O O . ASN A 1 101 ? 14.752 -10.458 -3.142 1.00 88.31 101 ASN A O 1
ATOM 810 N N . LEU A 1 102 ? 16.025 -8.672 -2.644 1.00 81.12 102 LEU A N 1
ATOM 811 C CA . LEU A 1 102 ? 16.402 -8.299 -4.006 1.00 81.12 102 LEU A CA 1
ATOM 812 C C . LEU A 1 102 ? 17.924 -8.420 -4.143 1.00 81.12 102 LEU A C 1
ATOM 814 O O . LEU A 1 102 ? 18.677 -7.488 -3.860 1.00 81.12 102 LEU A O 1
ATOM 818 N N . GLY A 1 103 ? 18.389 -9.606 -4.543 1.00 81.75 103 GLY A N 1
ATOM 819 C CA . GLY A 1 103 ? 19.818 -9.921 -4.569 1.00 81.75 103 GLY A CA 1
ATOM 820 C C . GLY A 1 103 ? 20.426 -9.852 -3.166 1.00 81.75 103 GLY A C 1
ATOM 821 O O . GLY A 1 103 ? 19.972 -10.551 -2.264 1.00 81.75 103 GLY A O 1
ATOM 822 N N . ASN A 1 104 ? 21.426 -8.987 -2.980 1.00 85.12 104 ASN A N 1
ATOM 823 C CA . ASN A 1 104 ? 22.086 -8.770 -1.685 1.00 85.12 104 ASN A CA 1
ATOM 824 C C . ASN A 1 104 ? 21.372 -7.731 -0.803 1.00 85.12 104 ASN A C 1
ATOM 826 O O . ASN A 1 104 ? 21.833 -7.444 0.300 1.00 85.12 104 ASN A O 1
ATOM 830 N N . PHE A 1 105 ? 20.280 -7.137 -1.290 1.00 86.31 105 PHE A N 1
ATOM 831 C CA . PHE A 1 105 ? 19.528 -6.127 -0.561 1.00 86.31 105 PHE A CA 1
ATOM 832 C C . PHE A 1 105 ? 18.278 -6.742 0.067 1.00 86.31 105 PHE A C 1
ATOM 834 O O . PHE A 1 105 ? 17.497 -7.412 -0.610 1.00 86.31 105 PHE A O 1
ATOM 841 N N . LYS A 1 106 ? 18.078 -6.505 1.365 1.00 92.19 106 LYS A N 1
ATOM 842 C CA . LYS A 1 106 ? 16.877 -6.914 2.095 1.00 92.19 106 LYS A CA 1
ATOM 843 C C . LYS A 1 106 ? 16.055 -5.677 2.423 1.00 92.19 106 LYS A C 1
ATOM 845 O O . LYS A 1 106 ? 16.536 -4.787 3.116 1.00 92.19 106 LYS A O 1
ATOM 850 N N . ILE A 1 107 ? 14.811 -5.661 1.967 1.00 92.81 107 ILE A N 1
ATOM 851 C CA . ILE A 1 107 ? 13.850 -4.593 2.232 1.00 92.81 107 ILE A CA 1
ATOM 852 C C . ILE A 1 107 ? 12.940 -5.041 3.370 1.00 92.81 107 ILE A C 1
ATOM 854 O O . ILE A 1 107 ? 12.231 -6.043 3.247 1.00 92.81 107 ILE A O 1
ATOM 858 N N . ILE A 1 108 ? 12.955 -4.298 4.476 1.00 96.56 108 ILE A N 1
ATOM 859 C CA . ILE A 1 108 ? 11.922 -4.390 5.508 1.00 96.56 108 ILE A CA 1
ATOM 860 C C . ILE A 1 108 ? 10.767 -3.502 5.057 1.00 96.56 108 ILE A C 1
ATOM 862 O O . ILE A 1 108 ? 10.867 -2.284 5.102 1.00 96.56 108 ILE A O 1
ATOM 866 N N . THR A 1 109 ? 9.707 -4.123 4.557 1.00 96.75 109 THR A N 1
ATOM 867 C CA . THR A 1 109 ? 8.573 -3.426 3.941 1.00 96.75 109 THR A CA 1
ATOM 868 C C . THR A 1 109 ? 7.673 -2.768 4.988 1.00 96.75 109 THR A C 1
ATOM 870 O O . THR A 1 109 ? 7.612 -3.218 6.137 1.00 96.75 109 THR A O 1
ATOM 873 N N . ALA A 1 110 ? 6.890 -1.769 4.581 1.00 97.38 110 ALA A N 1
ATOM 874 C CA . ALA A 1 110 ? 5.884 -1.123 5.415 1.00 97.38 110 ALA A CA 1
ATOM 875 C C . ALA A 1 110 ? 4.900 -2.153 5.983 1.00 97.38 110 ALA A C 1
ATOM 877 O O . ALA A 1 110 ? 4.602 -2.142 7.173 1.00 97.38 110 ALA A O 1
ATOM 878 N N . GLY A 1 111 ? 4.460 -3.112 5.168 1.00 97.56 111 GLY A N 1
ATOM 879 C CA . GLY A 1 111 ? 3.612 -4.219 5.595 1.00 97.56 111 GLY A CA 1
ATOM 880 C C . GLY A 1 111 ? 4.283 -5.127 6.628 1.00 97.56 111 GLY A C 1
ATOM 881 O O . GLY A 1 111 ? 3.599 -5.615 7.526 1.00 97.56 111 GLY A O 1
ATOM 882 N N . THR A 1 112 ? 5.607 -5.314 6.575 1.00 97.94 112 THR A N 1
ATOM 883 C CA . THR A 1 112 ? 6.349 -6.054 7.610 1.00 97.94 112 THR A CA 1
ATOM 884 C C . THR A 1 112 ? 6.310 -5.301 8.935 1.00 97.94 112 THR A C 1
ATOM 886 O O . THR A 1 112 ? 5.993 -5.901 9.962 1.00 97.94 112 THR A O 1
ATOM 889 N N . ILE A 1 113 ? 6.584 -3.993 8.909 1.00 98.31 113 ILE A N 1
ATOM 890 C CA . ILE A 1 113 ? 6.552 -3.123 10.095 1.00 98.31 113 ILE A CA 1
ATOM 891 C C . ILE A 1 113 ? 5.138 -3.116 10.693 1.00 98.31 113 ILE A C 1
ATOM 893 O O . ILE A 1 113 ? 4.945 -3.430 11.865 1.00 98.31 113 ILE A O 1
ATOM 897 N N . LEU A 1 114 ? 4.119 -2.869 9.866 1.00 98.06 114 LEU A N 1
ATOM 898 C CA . LEU A 1 114 ? 2.717 -2.875 10.285 1.00 98.06 114 LEU A CA 1
ATOM 899 C C . LEU A 1 114 ? 2.284 -4.230 10.852 1.00 98.06 114 LEU A C 1
ATOM 901 O O . LEU A 1 114 ? 1.511 -4.272 11.802 1.00 98.06 114 LEU A O 1
ATOM 905 N N . ASN A 1 115 ? 2.767 -5.346 10.304 1.00 97.75 115 ASN A N 1
ATOM 906 C CA . ASN A 1 115 ? 2.431 -6.674 10.814 1.00 97.75 115 ASN A CA 1
ATOM 907 C C . ASN A 1 115 ? 3.025 -6.929 12.208 1.00 97.75 115 ASN A C 1
ATOM 909 O O . ASN A 1 115 ? 2.390 -7.595 13.025 1.00 97.75 115 ASN A O 1
ATOM 913 N N . GLN A 1 116 ? 4.213 -6.390 12.502 1.00 97.50 116 GLN A N 1
ATOM 914 C CA . GLN A 1 116 ? 4.816 -6.475 13.837 1.00 97.50 116 GLN A CA 1
ATOM 915 C C . GLN A 1 116 ? 3.987 -5.705 14.875 1.00 97.50 116 GLN A C 1
ATOM 917 O O . GLN A 1 116 ? 3.723 -6.235 15.959 1.00 97.50 116 GLN A O 1
ATOM 922 N N . GLU A 1 117 ? 3.521 -4.510 14.508 1.00 97.56 117 GLU A N 1
ATOM 923 C CA . GLU A 1 117 ? 2.739 -3.624 15.379 1.00 97.56 117 GLU A CA 1
ATOM 924 C C . GLU A 1 117 ? 1.282 -4.088 15.551 1.00 97.56 117 GLU A C 1
ATOM 926 O O . GLU A 1 117 ? 0.762 -4.179 16.664 1.00 97.56 117 GLU A O 1
ATOM 931 N N . LEU A 1 118 ? 0.607 -4.424 14.449 1.00 96.38 118 LEU A N 1
ATOM 932 C CA . LEU A 1 118 ? -0.837 -4.686 14.418 1.00 96.38 118 LEU A CA 1
ATOM 933 C C . LEU A 1 118 ? -1.191 -6.168 14.545 1.00 96.38 118 LEU A C 1
ATOM 935 O O . LEU A 1 118 ? -2.296 -6.500 14.985 1.00 96.38 118 LEU A O 1
ATOM 939 N N . LYS A 1 119 ? -0.274 -7.070 14.182 1.00 94.69 119 LYS A N 1
ATOM 940 C CA . LYS A 1 119 ? -0.436 -8.528 14.272 1.00 94.69 119 LYS A CA 1
ATOM 941 C C . LYS A 1 119 ? -1.749 -8.994 13.628 1.00 94.69 119 LYS A C 1
ATOM 943 O O . LYS A 1 119 ? -2.000 -8.742 12.453 1.00 94.69 119 LYS A O 1
ATOM 948 N N . ASN A 1 120 ? -2.621 -9.635 14.404 1.00 94.00 120 ASN A N 1
ATOM 949 C CA . ASN A 1 120 ? -3.918 -10.151 13.964 1.00 94.00 120 ASN A CA 1
ATOM 950 C C . ASN A 1 120 ? -4.936 -9.064 13.572 1.00 94.00 120 ASN A C 1
ATOM 952 O O . ASN A 1 120 ? -6.006 -9.404 13.073 1.00 94.00 120 ASN A O 1
ATOM 956 N N . LYS A 1 121 ? -4.631 -7.779 13.792 1.00 95.31 121 LYS A N 1
ATOM 957 C CA . LYS A 1 121 ? -5.461 -6.652 13.341 1.00 95.31 121 LYS A CA 1
ATOM 958 C C . LYS A 1 121 ? -5.144 -6.203 11.912 1.00 95.31 121 LYS A C 1
ATOM 960 O O . LYS A 1 121 ? -5.885 -5.392 11.367 1.00 95.31 121 LYS A O 1
ATOM 965 N N . LEU A 1 122 ? -4.067 -6.707 11.306 1.00 96.75 122 LEU A N 1
ATOM 966 C CA . LEU A 1 122 ? -3.716 -6.416 9.919 1.00 96.75 122 LEU A CA 1
ATOM 967 C C . LEU A 1 122 ? -4.167 -7.555 9.006 1.00 96.75 122 LEU A C 1
ATOM 969 O O . LEU A 1 122 ? -3.762 -8.701 9.195 1.00 96.75 122 LEU A O 1
ATOM 973 N N . PHE A 1 123 ? -4.917 -7.215 7.961 1.00 97.06 123 PHE A N 1
ATOM 974 C CA . PHE A 1 123 ? -5.251 -8.124 6.870 1.00 97.06 123 PHE A CA 1
ATOM 975 C C . PHE A 1 123 ? -4.736 -7.547 5.548 1.00 97.06 123 PHE A C 1
ATOM 977 O O . PHE A 1 123 ? -5.049 -6.403 5.219 1.00 97.06 123 PHE A O 1
ATOM 984 N N . SER A 1 124 ? -3.935 -8.306 4.803 1.00 96.12 124 SER A N 1
ATOM 985 C CA . SER A 1 124 ? -3.350 -7.893 3.529 1.00 96.12 124 SER A CA 1
ATOM 986 C C . SER A 1 124 ? -3.821 -8.784 2.385 1.00 96.12 124 SER A C 1
ATOM 988 O O . SER A 1 124 ? -3.856 -10.014 2.468 1.00 96.12 124 SER A O 1
ATOM 990 N N . ILE A 1 125 ? -4.180 -8.126 1.284 1.00 95.62 125 ILE A N 1
ATOM 991 C CA . ILE A 1 125 ? -4.641 -8.766 0.058 1.00 95.62 125 ILE A CA 1
ATOM 992 C C . ILE A 1 125 ? -3.686 -8.374 -1.061 1.00 95.62 125 ILE A C 1
ATOM 994 O O . ILE A 1 125 ? -3.551 -7.193 -1.377 1.00 95.62 125 ILE A O 1
ATOM 998 N N . ASN A 1 126 ? -3.059 -9.361 -1.693 1.00 92.69 126 ASN A N 1
ATOM 999 C CA . ASN A 1 126 ? -2.319 -9.145 -2.928 1.00 92.69 126 ASN A CA 1
ATOM 1000 C C . ASN A 1 126 ? -3.267 -9.278 -4.121 1.00 92.69 126 ASN A C 1
ATOM 1002 O O . ASN A 1 126 ? -3.798 -10.359 -4.376 1.00 92.69 126 ASN A O 1
ATOM 1006 N N . ILE A 1 127 ? -3.462 -8.197 -4.874 1.00 88.25 127 ILE A N 1
ATOM 1007 C CA . ILE A 1 127 ? -4.200 -8.237 -6.138 1.00 88.25 127 ILE A CA 1
ATOM 1008 C C . ILE A 1 127 ? -3.196 -8.520 -7.252 1.00 88.25 127 ILE A C 1
ATOM 1010 O O . ILE A 1 127 ? -2.428 -7.649 -7.653 1.00 88.25 127 ILE A O 1
ATOM 1014 N N . SER A 1 128 ? -3.199 -9.756 -7.747 1.00 83.62 128 SER A N 1
ATOM 1015 C CA . SER A 1 128 ? -2.227 -10.231 -8.730 1.00 83.62 128 SER A CA 1
ATOM 1016 C C . SER A 1 128 ? -2.898 -10.601 -10.053 1.00 83.62 128 SER A C 1
ATOM 1018 O O . SER A 1 128 ? -3.745 -11.499 -10.092 1.00 83.62 128 SER A O 1
ATOM 1020 N N . PRO A 1 129 ? -2.535 -9.955 -11.169 1.00 79.50 129 PRO A N 1
ATOM 1021 C CA . PRO A 1 129 ? -3.009 -10.365 -12.483 1.00 79.50 129 PRO A CA 1
ATOM 1022 C C . PRO A 1 129 ? -2.420 -11.709 -12.914 1.00 79.50 129 PRO A C 1
ATOM 1024 O O . PRO A 1 129 ? -1.224 -11.944 -12.771 1.00 79.50 129 PRO A O 1
ATOM 1027 N N . LYS A 1 130 ? -3.255 -12.570 -13.502 1.00 76.94 130 LYS A N 1
ATOM 1028 C CA . LYS A 1 130 ? -2.812 -13.823 -14.141 1.00 76.94 130 LYS A CA 1
ATOM 1029 C C . LYS A 1 130 ? -2.079 -13.561 -15.458 1.00 76.94 130 LYS A C 1
ATOM 1031 O O . LYS A 1 130 ? -1.143 -14.259 -15.818 1.00 76.94 130 LYS A O 1
ATOM 1036 N N . LYS A 1 131 ? -2.530 -12.554 -16.211 1.00 72.50 131 LYS A N 1
ATOM 1037 C CA . LYS A 1 131 ? -1.948 -12.165 -17.501 1.00 72.50 131 LYS A CA 1
ATOM 1038 C C . LYS A 1 131 ? -2.277 -10.722 -17.853 1.00 72.50 131 LYS A C 1
ATOM 1040 O O . LYS A 1 131 ? -3.311 -10.182 -17.449 1.00 72.50 131 LYS A O 1
ATOM 1045 N N . GLY A 1 132 ? -1.430 -10.113 -18.673 1.00 68.31 132 GLY A N 1
ATOM 1046 C CA . GLY A 1 132 ? -1.668 -8.777 -19.208 1.00 68.31 132 GLY A CA 1
ATOM 1047 C C . GLY A 1 132 ? -0.387 -8.074 -19.622 1.00 68.31 132 GLY A C 1
ATOM 1048 O O . GLY A 1 132 ? 0.703 -8.632 -19.555 1.00 68.31 132 GLY A O 1
ATOM 1049 N N . LYS A 1 133 ? -0.525 -6.827 -20.062 1.00 60.56 133 LYS A N 1
ATOM 1050 C CA . LYS A 1 133 ? 0.607 -5.939 -20.332 1.00 60.56 133 LYS A CA 1
ATOM 1051 C C . LYS A 1 133 ? 0.416 -4.690 -19.494 1.00 60.56 133 LYS A C 1
ATOM 1053 O O . LYS A 1 133 ? -0.667 -4.107 -19.525 1.00 60.56 133 LYS A O 1
ATOM 1058 N N . PHE A 1 134 ? 1.455 -4.290 -18.774 1.00 64.56 134 PHE A N 1
ATOM 1059 C CA . PHE A 1 134 ? 1.480 -3.011 -18.081 1.00 64.56 134 PHE A CA 1
ATOM 1060 C C . PHE A 1 134 ? 2.639 -2.157 -18.580 1.00 64.56 134 PHE A C 1
ATOM 1062 O O . PHE A 1 134 ? 3.686 -2.665 -18.991 1.00 64.56 134 PHE A O 1
ATOM 1069 N N . TYR A 1 135 ? 2.419 -0.848 -18.540 1.00 53.78 135 TYR A N 1
ATOM 1070 C CA . TYR A 1 135 ? 3.428 0.157 -18.828 1.00 53.78 135 TYR A CA 1
ATOM 1071 C C . TYR A 1 135 ? 3.936 0.680 -17.491 1.00 53.78 135 TYR A C 1
ATOM 1073 O O . TYR A 1 135 ? 3.301 1.526 -16.874 1.00 53.78 135 TYR A O 1
ATOM 1081 N N . ASN A 1 136 ? 5.055 0.132 -17.024 1.00 50.59 136 ASN A N 1
ATOM 1082 C CA . ASN A 1 136 ? 5.787 0.689 -15.893 1.00 50.59 136 ASN A CA 1
ATOM 1083 C C . ASN A 1 136 ? 7.277 0.664 -16.252 1.00 50.59 136 ASN A C 1
ATOM 1085 O O . ASN A 1 136 ? 7.887 -0.409 -16.273 1.00 50.59 136 ASN A O 1
ATOM 1089 N N . PHE A 1 137 ? 7.823 1.829 -16.624 1.00 45.16 137 PHE A N 1
ATOM 1090 C CA . PHE A 1 137 ? 9.199 2.008 -17.122 1.00 45.16 137 PHE A CA 1
ATOM 1091 C C . PHE A 1 137 ? 9.577 1.105 -18.317 1.00 45.16 137 PHE A C 1
ATOM 1093 O O . PHE A 1 137 ? 10.703 0.629 -18.434 1.00 45.16 137 PHE A O 1
ATOM 1100 N N . GLY A 1 138 ? 8.614 0.848 -19.206 1.00 47.44 138 GLY A N 1
ATOM 1101 C CA . GLY A 1 138 ? 8.737 -0.065 -20.345 1.00 47.44 138 GLY A CA 1
ATOM 1102 C C . GLY A 1 138 ? 7.563 -1.042 -20.416 1.00 47.44 138 GLY A C 1
ATOM 1103 O O . GLY A 1 138 ? 6.796 -1.189 -19.462 1.00 47.44 138 GLY A O 1
ATOM 1104 N N . VAL A 1 139 ? 7.393 -1.700 -21.565 1.00 48.03 139 VAL A N 1
ATOM 1105 C CA . VAL A 1 139 ? 6.394 -2.768 -21.712 1.00 48.03 139 VAL A CA 1
ATOM 1106 C C . VAL A 1 139 ? 6.901 -3.994 -20.961 1.00 48.03 139 VAL A C 1
ATOM 1108 O O . VAL A 1 139 ? 7.854 -4.636 -21.398 1.00 48.03 139 VAL A O 1
ATOM 1111 N N . LYS A 1 140 ? 6.247 -4.347 -19.854 1.00 57.56 140 LYS A N 1
ATOM 1112 C CA . LYS A 1 140 ? 6.442 -5.640 -19.19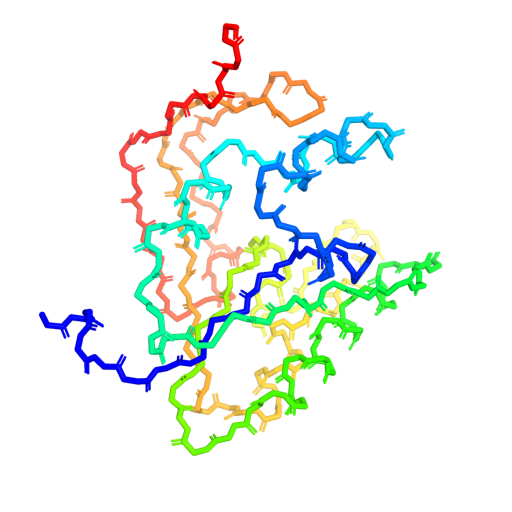2 1.00 57.56 140 LYS A CA 1
ATOM 1113 C C . LYS A 1 140 ? 5.208 -6.496 -19.452 1.00 57.56 140 LYS A C 1
ATOM 1115 O O . LYS A 1 140 ? 4.081 -6.141 -19.103 1.00 57.56 140 LYS A O 1
ATOM 1120 N N . GLU A 1 141 ? 5.416 -7.606 -20.149 1.00 63.25 141 GLU A N 1
ATOM 1121 C CA . GLU A 1 141 ? 4.397 -8.636 -20.307 1.00 63.25 141 GLU A CA 1
ATOM 1122 C C . GLU A 1 141 ? 4.305 -9.431 -19.003 1.00 63.25 141 GLU A C 1
ATOM 1124 O O . GLU A 1 141 ? 5.293 -10.015 -18.557 1.00 63.25 141 GLU A O 1
ATOM 1129 N N . ILE A 1 142 ? 3.117 -9.466 -18.401 1.00 62.81 142 ILE A N 1
ATOM 1130 C CA . ILE A 1 142 ? 2.805 -10.429 -17.349 1.00 62.81 142 ILE A CA 1
ATOM 1131 C C . ILE A 1 142 ? 2.481 -11.739 -18.031 1.00 62.81 142 ILE A C 1
ATOM 1133 O O . ILE A 1 142 ? 1.376 -11.934 -18.549 1.00 62.81 142 ILE A O 1
ATOM 1137 N N . LYS A 1 143 ? 3.466 -12.626 -18.015 1.00 59.22 143 LYS A N 1
ATOM 1138 C CA . LYS A 1 143 ? 3.235 -14.058 -18.149 1.00 59.22 143 LYS A CA 1
ATOM 1139 C C . LYS A 1 143 ? 2.855 -14.575 -16.773 1.00 59.22 143 LYS A C 1
ATOM 1141 O O . LYS A 1 143 ? 3.344 -14.035 -15.786 1.00 59.22 143 LYS A O 1
ATOM 1146 N N . ASP A 1 144 ? 1.969 -15.562 -16.730 1.00 60.16 144 ASP A N 1
ATOM 1147 C CA . ASP A 1 144 ? 1.456 -16.136 -15.488 1.00 60.16 144 ASP A CA 1
ATOM 1148 C C . ASP A 1 144 ? 2.628 -16.498 -14.565 1.00 60.16 144 ASP A C 1
ATOM 1150 O O . ASP A 1 144 ? 3.388 -17.429 -14.834 1.00 60.16 144 ASP A O 1
ATOM 1154 N N . SER A 1 145 ? 2.861 -15.662 -13.554 1.00 56.31 145 SER A N 1
ATOM 1155 C CA . SER A 1 145 ? 3.951 -15.828 -12.605 1.00 56.31 145 SER A CA 1
ATOM 1156 C C . SER A 1 145 ? 3.323 -16.101 -11.252 1.00 56.31 145 SER A C 1
ATOM 1158 O O . SER A 1 145 ? 2.929 -15.188 -10.517 1.00 56.31 145 SER A O 1
ATOM 1160 N N . ASP A 1 146 ? 3.207 -17.380 -10.928 1.00 64.12 146 ASP A N 1
ATOM 1161 C CA . ASP A 1 146 ? 2.934 -17.834 -9.574 1.00 64.12 146 ASP A CA 1
ATOM 1162 C C . ASP A 1 146 ? 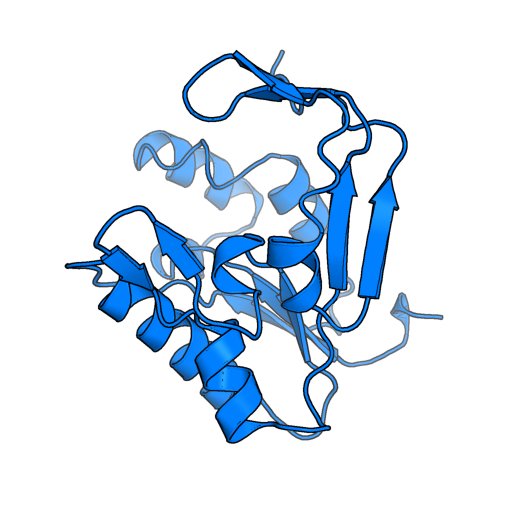4.223 -17.749 -8.754 1.00 64.12 146 ASP A C 1
ATOM 1164 O O . ASP A 1 146 ? 4.856 -18.756 -8.444 1.00 64.12 146 ASP A O 1
ATOM 1168 N N . ASP A 1 147 ? 4.631 -16.530 -8.384 1.00 76.94 147 ASP A N 1
ATOM 1169 C CA . ASP A 1 147 ? 5.663 -16.364 -7.359 1.00 76.94 147 ASP A CA 1
ATOM 1170 C C . ASP A 1 147 ? 5.070 -16.734 -5.991 1.00 76.94 147 ASP A C 1
ATOM 1172 O O . ASP A 1 147 ? 4.586 -15.906 -5.215 1.00 76.94 147 ASP A O 1
ATOM 1176 N N . ILE A 1 148 ? 5.047 -18.042 -5.729 1.00 80.94 148 ILE A N 1
ATOM 1177 C CA . ILE A 1 148 ? 4.529 -18.654 -4.503 1.00 80.94 148 ILE A CA 1
ATOM 1178 C C . ILE A 1 148 ? 5.231 -18.075 -3.271 1.00 80.94 148 ILE A C 1
ATOM 1180 O O . ILE A 1 148 ? 4.611 -17.971 -2.214 1.00 80.94 148 ILE A O 1
ATOM 1184 N N . ASN A 1 149 ? 6.505 -17.693 -3.381 1.00 82.69 149 ASN A N 1
ATOM 1185 C CA . ASN A 1 149 ? 7.257 -17.182 -2.242 1.00 82.69 149 ASN A CA 1
ATOM 1186 C C . ASN A 1 149 ? 6.875 -15.741 -1.920 1.00 82.69 149 ASN A C 1
ATOM 1188 O O . ASN A 1 149 ? 6.630 -15.450 -0.753 1.00 82.69 149 ASN A O 1
ATOM 1192 N N . PHE A 1 150 ? 6.739 -14.878 -2.928 1.00 86.50 150 PHE A N 1
ATOM 1193 C CA . PHE A 1 150 ? 6.229 -13.521 -2.722 1.00 86.50 150 PHE A CA 1
ATOM 1194 C C . PHE A 1 150 ? 4.806 -13.530 -2.143 1.00 86.50 150 PHE A C 1
ATOM 1196 O O . PHE A 1 150 ? 4.493 -12.800 -1.204 1.00 86.50 150 PHE A O 1
ATOM 1203 N N . ASN A 1 151 ? 3.954 -14.430 -2.637 1.00 89.56 151 ASN A N 1
ATOM 1204 C CA . ASN A 1 151 ? 2.566 -14.559 -2.193 1.00 89.56 151 ASN A CA 1
ATOM 1205 C C . ASN A 1 151 ? 2.395 -14.964 -0.721 1.00 89.56 151 ASN A C 1
ATOM 1207 O O . ASN A 1 151 ? 1.361 -14.654 -0.135 1.00 89.56 151 ASN A O 1
ATOM 1211 N N . LYS A 1 152 ? 3.396 -15.601 -0.098 1.00 91.12 152 LYS A N 1
ATOM 1212 C CA . LYS A 1 152 ? 3.380 -15.906 1.348 1.00 91.12 152 LYS A CA 1
ATOM 1213 C C . LYS A 1 152 ? 3.435 -14.652 2.227 1.00 91.12 152 LYS A C 1
ATOM 1215 O O . LYS A 1 152 ? 3.159 -14.748 3.418 1.00 91.12 152 LYS A O 1
ATOM 1220 N N . GLY A 1 153 ? 3.771 -13.493 1.657 1.00 93.25 153 GLY A N 1
ATOM 1221 C CA . GLY A 1 153 ? 3.731 -12.203 2.342 1.00 93.25 153 GLY A CA 1
ATOM 1222 C C . GLY A 1 153 ? 2.320 -11.650 2.573 1.00 93.25 153 GLY A C 1
ATOM 1223 O O . GLY A 1 153 ? 2.193 -10.556 3.119 1.00 93.25 153 GLY A O 1
ATOM 1224 N N . PHE A 1 154 ? 1.262 -12.355 2.163 1.00 96.19 154 PHE A N 1
ATOM 1225 C CA . PHE A 1 154 ? -0.116 -11.863 2.216 1.00 96.19 154 PHE A CA 1
ATOM 1226 C C . PHE A 1 154 ? -1.073 -12.897 2.805 1.00 96.19 154 PHE A C 1
ATOM 1228 O O . PHE A 1 154 ? -0.858 -14.098 2.653 1.00 96.19 154 PHE A O 1
ATOM 1235 N N . ASP A 1 155 ? -2.155 -12.436 3.439 1.00 96.69 155 ASP A N 1
ATOM 1236 C CA . ASP A 1 155 ? -3.184 -13.342 3.975 1.00 96.69 155 ASP A CA 1
ATOM 1237 C C . ASP A 1 155 ? -4.066 -13.917 2.863 1.00 96.69 155 ASP A C 1
ATOM 1239 O O . ASP A 1 155 ? -4.577 -15.032 2.971 1.00 96.69 155 ASP A O 1
ATOM 1243 N N . TYR A 1 156 ? -4.252 -13.153 1.785 1.00 95.56 156 TYR A N 1
ATOM 1244 C CA . TYR A 1 156 ? -5.023 -13.580 0.628 1.00 95.56 156 TYR A CA 1
ATOM 1245 C C . TYR A 1 156 ? -4.421 -13.062 -0.676 1.00 95.56 156 TYR A C 1
ATOM 1247 O O . TYR A 1 156 ? -3.944 -11.930 -0.762 1.00 95.56 156 TYR A O 1
ATOM 1255 N N . VAL A 1 157 ? -4.492 -13.883 -1.723 1.00 92.44 157 VAL A N 1
ATOM 1256 C CA . VAL A 1 157 ? -4.082 -13.505 -3.078 1.00 92.44 157 VAL A CA 1
ATOM 1257 C C . VAL A 1 157 ? -5.306 -13.533 -3.978 1.00 92.44 157 VAL A C 1
ATOM 1259 O O . VAL A 1 157 ? -5.817 -14.598 -4.328 1.00 92.44 157 VAL A O 1
ATOM 1262 N N . LEU A 1 158 ? -5.767 -12.351 -4.379 1.00 90.50 158 LEU A N 1
ATOM 1263 C CA . LEU A 1 158 ? -6.844 -12.201 -5.343 1.00 90.50 158 LEU A CA 1
ATOM 1264 C C . LEU A 1 158 ? -6.264 -12.234 -6.757 1.00 90.50 158 LEU A C 1
ATOM 1266 O O . LEU A 1 158 ? -5.577 -11.305 -7.186 1.00 90.50 158 LEU A O 1
ATOM 1270 N N . ARG A 1 159 ? -6.569 -13.299 -7.500 1.00 86.31 159 ARG A N 1
ATOM 1271 C CA . ARG A 1 159 ? -6.145 -13.438 -8.894 1.00 86.31 159 ARG A CA 1
ATOM 1272 C C . ARG A 1 159 ? -7.164 -12.828 -9.843 1.00 86.31 159 ARG A C 1
ATOM 1274 O O . ARG A 1 159 ? -8.293 -13.303 -9.917 1.00 86.31 159 ARG A O 1
ATOM 1281 N N . ILE A 1 160 ? -6.742 -11.825 -10.608 1.00 84.81 160 ILE A N 1
ATOM 1282 C CA . ILE A 1 160 ? -7.578 -11.186 -11.632 1.00 84.81 160 ILE A CA 1
ATOM 1283 C C . ILE A 1 160 ? -7.181 -11.674 -13.029 1.00 84.81 160 ILE A C 1
ATOM 1285 O O . ILE A 1 160 ? -5.999 -11.753 -13.364 1.00 84.81 160 ILE A O 1
ATOM 1289 N N . ASP A 1 161 ? -8.166 -12.036 -13.854 1.00 76.00 161 ASP A N 1
ATOM 1290 C CA . ASP A 1 161 ? -7.922 -12.729 -15.132 1.00 76.00 161 ASP A CA 1
ATOM 1291 C C . ASP A 1 161 ? -7.240 -11.862 -16.191 1.00 76.00 161 ASP A C 1
ATOM 1293 O O . ASP A 1 161 ? -6.579 -12.378 -17.097 1.00 76.00 161 ASP A O 1
ATOM 1297 N N . ARG A 1 162 ? -7.417 -10.544 -16.109 1.00 66.25 162 ARG A N 1
ATOM 1298 C CA . ARG A 1 162 ? -6.845 -9.600 -17.060 1.00 66.25 162 ARG A CA 1
ATOM 1299 C C . ARG A 1 162 ? -6.642 -8.252 -16.395 1.00 66.25 162 ARG A C 1
ATOM 1301 O O . ARG A 1 162 ? -7.562 -7.714 -15.789 1.00 66.25 162 ARG A O 1
ATOM 1308 N N . VAL A 1 163 ? -5.464 -7.683 -16.605 1.00 66.88 163 VAL A N 1
ATOM 1309 C CA . VAL A 1 163 ? -5.247 -6.238 -16.495 1.00 66.88 163 VAL A CA 1
ATOM 1310 C C . VAL A 1 163 ? -5.154 -5.668 -17.901 1.00 66.88 163 VAL A C 1
ATOM 1312 O O . VAL A 1 163 ? -4.395 -6.160 -18.741 1.00 66.88 163 VAL A O 1
ATOM 1315 N N . SER A 1 164 ? -5.989 -4.677 -18.196 1.00 55.31 164 SER A N 1
ATOM 1316 C CA . SER A 1 164 ? -5.803 -3.828 -19.368 1.00 55.31 164 SER A CA 1
ATOM 1317 C C . SER A 1 164 ? -4.847 -2.699 -18.999 1.00 55.31 164 SER A C 1
ATOM 1319 O O . SER A 1 164 ? -4.927 -2.201 -17.875 1.00 55.31 164 SER A O 1
ATOM 1321 N N . PRO A 1 165 ? -3.967 -2.268 -19.913 1.00 54.97 165 PRO A N 1
ATOM 1322 C CA . PRO A 1 165 ? -3.209 -1.054 -19.681 1.00 54.97 165 PRO A CA 1
ATOM 1323 C C . PRO A 1 165 ? -4.181 0.105 -19.432 1.00 54.97 165 PRO A C 1
ATOM 1325 O O . PRO A 1 165 ? -5.140 0.278 -20.185 1.00 54.97 165 PRO A O 1
ATOM 1328 N N . CYS A 1 166 ? -3.897 0.933 -18.427 1.00 46.16 166 CYS A N 1
ATOM 1329 C CA . CYS A 1 166 ? -4.354 2.321 -18.420 1.00 46.16 166 CYS A CA 1
ATOM 1330 C C . CYS A 1 166 ? -3.526 3.087 -19.462 1.00 46.16 166 CYS A C 1
ATOM 1332 O O . CYS A 1 166 ? -2.718 3.949 -19.131 1.00 46.16 166 CYS A O 1
ATOM 1334 N N . SER A 1 167 ? -3.618 2.692 -20.734 1.00 37.41 167 SER A N 1
ATOM 1335 C CA . SER A 1 167 ? -2.983 3.439 -21.812 1.00 37.41 167 SER A CA 1
ATOM 1336 C C . SER A 1 167 ? -3.824 4.678 -22.070 1.00 37.41 167 SER A C 1
ATOM 1338 O O . SER A 1 167 ? -4.967 4.584 -22.521 1.00 37.41 167 SER A O 1
ATOM 1340 N N . LEU A 1 168 ? -3.227 5.824 -21.764 1.00 36.25 168 LEU A N 1
ATOM 1341 C CA . LEU A 1 168 ? -3.596 7.120 -22.303 1.00 36.25 168 LEU A CA 1
ATOM 1342 C C . LEU A 1 168 ? -3.669 7.004 -23.835 1.00 36.25 168 LEU A C 1
ATOM 1344 O O . LEU A 1 168 ? -2.660 6.738 -24.487 1.00 36.25 168 LEU A O 1
ATOM 1348 N N . LEU A 1 169 ? -4.876 7.163 -24.377 1.00 30.83 169 LEU A N 1
ATOM 1349 C CA . LEU A 1 169 ? -5.047 7.964 -25.586 1.00 30.83 169 LEU A CA 1
ATOM 1350 C C . LEU A 1 169 ? -4.800 9.431 -25.217 1.00 30.83 169 LEU A C 1
ATOM 1352 O O . LEU A 1 169 ? -5.242 9.835 -24.106 1.00 30.83 169 LEU A O 1
#

Solvent-accessible surface area (backbone atoms only — not comparable to full-atom values): 9937 Å² total; per-residue (Å²): 115,78,83,77,52,68,34,38,38,34,37,70,38,55,55,89,47,70,88,45,57,61,78,49,37,59,57,51,28,54,74,68,72,42,47,93,75,54,50,74,65,56,36,48,47,66,69,70,51,53,88,73,42,50,76,43,65,32,34,56,88,73,70,89,49,72,61,46,42,20,51,32,33,32,53,45,50,61,72,65,66,61,99,51,58,72,48,74,54,66,60,67,72,45,49,17,45,41,67,47,75,59,86,94,44,75,42,69,19,17,21,24,56,43,36,71,75,46,42,93,77,56,84,39,72,42,80,42,62,45,28,38,48,44,81,68,100,48,85,45,72,43,63,73,70,84,56,65,73,69,54,67,24,37,82,39,76,48,74,38,80,64,46,74,56,91,67,80,126

Foldseek 3Di:
DVLPFQEEEEEQDDPVCVPPQLVVSCVVCVVVVVNLRDAPVNSVCVVPRRPSYHYHYQADHDDPDLQCRQVSNLVSVVVPDDPHHYHYDDDLQQLFLDWDDDDPDIHCHNNVVNCVVCPVNDAGEAEAEQWEWEDDVDTDTDHRDPPVVSPVRHPYYHYDDYDYYPDDD

Secondary structure (DSSP, 8-state):
-GGGS--EEEE---GGGTTS-HHHHHHHHHHTT-TTT--HHHHHHHHHS-TTSEEEE---S--SSHHHHHHHHHHHHHHH--SS-EEEE--HHHH-SS-EEETTEEE--HHHHHHHHHGGG---EEEEESSEEEESSSEEEE-----HHHHTTSSEEEEES-B------